Protein AF-A0A0J7K1S9-F1 (afdb_monomer_lite)

Radius of gyration: 33.01 Å; chains: 1; bounding box: 113×53×65 Å

pLDDT: mean 76.23, std 18.82, range [32.94, 91.88]

Secondary structure (DSSP, 8-state):
-HHHHHHHHHHHHHHHT--HHHHHHHHHHH--THHHHHHHH-GGGGTS-HHHHHHHHHHHH-----HHHHHHHHHH-PPPTTS-HHHHHHHHHHHHHHHT--HHHHHHHHHHT-S-HHHHHHHHHTT--SHHHHHHHHTT----------------------------------

Sequence (174 aa):
MFEAWEKRVKSLRDAYGLTDDLARIMIGSRLKGKAQEWFHSNPNYTEITTDELLVELKNMFFHKPSKVHSRRQFEQRTWRRDETFNKYLHQKVIMGNRIKIDEDEMTEYIIEGIPDPMLRDQARVERLRIRRALLKAFERVSLRGRSQQGPQRNARNNGCKEAARGKLEMRRKA

Foldseek 3Di:
DLVVVVVVLVVVCVVVVDDQLRSLVVVLVPDDDPLNVVCVVDPCSNVDGNVVVSVVSCVVPPDPPPLVVLVVVLLQQADDLPDALVVSLVVSVVSCVSNVDDLQVSLLSSLNSYPDPVSSVVSVVVPCSDPVSVCVVRRPPHDPPPDDPDPPDPPDDDDDDDDDDDDDDDDDDD

Structure (mmCIF, N/CA/C/O backbone):
data_AF-A0A0J7K1S9-F1
#
_entry.id   AF-A0A0J7K1S9-F1
#
loop_
_atom_site.group_PDB
_atom_site.id
_atom_site.type_symbol
_atom_site.label_atom_id
_atom_site.label_alt_id
_atom_site.label_comp_id
_atom_site.label_asym_id
_atom_site.label_entity_id
_atom_site.label_seq_id
_atom_site.pdbx_PDB_ins_code
_atom_site.Cartn_x
_atom_site.Cartn_y
_atom_site.Cartn_z
_atom_site.occupancy
_atom_site.B_iso_or_equiv
_atom_site.auth_seq_id
_atom_site.auth_comp_id
_atom_site.auth_asym_id
_atom_site.auth_atom_id
_atom_site.pdbx_PDB_model_num
ATOM 1 N N . MET A 1 1 ? 0.664 0.625 6.491 1.00 69.00 1 MET A N 1
ATOM 2 C CA . MET A 1 1 ? -0.302 -0.481 6.287 1.00 69.00 1 MET A CA 1
ATOM 3 C C . MET A 1 1 ? -1.451 -0.345 7.272 1.00 69.00 1 MET A C 1
ATOM 5 O O . MET A 1 1 ? -2.576 -0.256 6.807 1.00 69.00 1 MET A O 1
ATOM 9 N N . PHE A 1 2 ? -1.165 -0.194 8.573 1.00 82.50 2 PHE A N 1
ATOM 10 C CA . PHE A 1 2 ? -2.169 0.157 9.583 1.00 82.50 2 PHE A CA 1
ATOM 11 C C . PHE A 1 2 ? -2.917 1.458 9.259 1.00 82.50 2 PHE A C 1
ATOM 13 O O . PHE A 1 2 ? -4.127 1.429 9.150 1.00 82.50 2 PHE A O 1
ATOM 20 N N . GLU A 1 3 ? -2.214 2.556 8.960 1.00 84.12 3 GLU A N 1
ATOM 21 C CA . GLU A 1 3 ? -2.839 3.868 8.670 1.00 84.12 3 GLU A CA 1
ATOM 22 C C . GLU A 1 3 ? -3.881 3.826 7.530 1.00 84.12 3 GLU A C 1
ATOM 24 O O . GLU A 1 3 ? -4.927 4.463 7.600 1.00 84.12 3 GLU A O 1
ATOM 29 N N . ALA A 1 4 ? -3.623 3.052 6.469 1.00 85.06 4 ALA A N 1
ATOM 30 C CA . ALA A 1 4 ? -4.567 2.897 5.359 1.00 85.06 4 ALA A CA 1
ATOM 31 C C . ALA A 1 4 ? -5.787 2.049 5.755 1.00 85.06 4 ALA A C 1
ATOM 33 O O . ALA A 1 4 ? -6.900 2.312 5.301 1.00 85.06 4 ALA A O 1
ATOM 34 N N . TRP A 1 5 ? -5.574 1.036 6.598 1.00 88.62 5 TRP A N 1
ATOM 35 C CA . TRP A 1 5 ? -6.644 0.224 7.168 1.00 88.62 5 TRP A CA 1
ATOM 36 C C . TRP A 1 5 ? -7.489 1.037 8.157 1.00 88.62 5 TRP A C 1
ATOM 38 O O . TRP A 1 5 ? -8.704 1.065 8.013 1.00 88.62 5 TRP A O 1
ATOM 48 N N . GLU A 1 6 ? -6.859 1.783 9.064 1.00 90.25 6 GLU A N 1
ATOM 49 C CA . GLU A 1 6 ? -7.498 2.698 10.014 1.00 90.25 6 GLU A CA 1
ATOM 50 C C . GLU A 1 6 ? -8.368 3.726 9.281 1.00 90.25 6 GLU A C 1
ATOM 52 O O . GLU A 1 6 ? -9.548 3.878 9.590 1.00 90.25 6 GLU A O 1
ATOM 57 N N . LYS A 1 7 ? -7.828 4.366 8.234 1.00 90.38 7 LYS A N 1
ATOM 58 C CA . LYS A 1 7 ? -8.591 5.301 7.398 1.00 90.38 7 LYS A CA 1
ATOM 59 C C . LYS A 1 7 ? -9.807 4.632 6.758 1.00 90.38 7 LYS A C 1
ATOM 61 O O . LYS A 1 7 ? -10.869 5.245 6.685 1.00 90.38 7 LYS A O 1
ATOM 66 N N . ARG A 1 8 ? -9.673 3.382 6.302 1.00 88.44 8 ARG A N 1
ATOM 67 C CA . ARG A 1 8 ? -10.787 2.617 5.726 1.00 88.44 8 ARG A CA 1
ATOM 68 C C . ARG A 1 8 ? -11.850 2.283 6.773 1.00 88.44 8 ARG A C 1
ATOM 70 O O . ARG A 1 8 ? -13.029 2.391 6.461 1.00 88.44 8 ARG A O 1
ATOM 77 N N . VAL A 1 9 ? -11.449 1.904 7.986 1.00 90.00 9 VAL A N 1
ATOM 78 C CA . VAL A 1 9 ? -12.367 1.644 9.107 1.00 90.00 9 VAL A CA 1
ATOM 79 C C . VAL A 1 9 ? -13.129 2.914 9.479 1.00 90.00 9 VAL A C 1
ATOM 81 O O . VAL A 1 9 ? -14.354 2.873 9.537 1.00 90.00 9 VAL A O 1
ATOM 84 N N . LYS A 1 10 ? -12.432 4.048 9.628 1.00 90.88 10 LYS A N 1
ATOM 85 C CA . LYS A 1 10 ? -13.052 5.356 9.896 1.00 90.88 10 LYS A CA 1
ATOM 86 C C . LYS A 1 10 ? -14.032 5.753 8.793 1.00 90.88 10 LYS A C 1
ATOM 88 O O . LYS A 1 10 ? -15.190 6.010 9.076 1.00 90.88 10 LYS A O 1
ATOM 93 N N . SER A 1 11 ? -13.625 5.625 7.529 1.00 91.12 11 SER A N 1
ATOM 94 C CA . SER A 1 11 ? -14.513 5.910 6.390 1.00 91.12 11 SER A CA 1
ATOM 95 C C . SER A 1 11 ? -15.773 5.033 6.384 1.00 91.12 11 SER A C 1
ATOM 97 O O . SER A 1 11 ? -16.830 5.491 5.970 1.00 91.12 11 SER A O 1
ATOM 99 N N . LEU A 1 12 ? -15.679 3.769 6.816 1.00 89.56 12 LEU A N 1
ATOM 100 C CA . LEU A 1 12 ? -16.839 2.878 6.931 1.00 89.56 12 LEU A CA 1
ATOM 101 C C . LEU A 1 12 ? -17.737 3.256 8.112 1.00 89.56 12 LEU A C 1
ATOM 103 O O . LEU A 1 12 ? -18.952 3.254 7.957 1.00 89.56 12 LEU A O 1
ATOM 107 N N . ARG A 1 13 ? -17.160 3.595 9.270 1.00 91.12 13 ARG A N 1
ATOM 108 C CA . ARG A 1 13 ? -17.918 4.119 10.415 1.00 91.12 13 ARG A CA 1
ATOM 109 C C . ARG A 1 13 ? -18.721 5.350 10.001 1.00 91.12 13 ARG A C 1
ATOM 111 O O . ARG A 1 13 ? -19.926 5.372 10.226 1.00 91.12 13 ARG A O 1
ATOM 118 N N . ASP A 1 14 ? -18.070 6.296 9.327 1.00 91.12 14 ASP A N 1
ATOM 119 C CA . ASP A 1 14 ? -18.681 7.551 8.890 1.00 91.12 14 ASP A CA 1
ATOM 120 C C . ASP A 1 14 ? -19.761 7.313 7.823 1.00 91.12 14 ASP A C 1
ATOM 122 O O . ASP A 1 14 ? -20.860 7.849 7.922 1.00 91.12 14 ASP A O 1
ATOM 126 N N . ALA A 1 15 ? -19.486 6.461 6.827 1.00 91.19 15 ALA A N 1
ATOM 127 C CA . ALA A 1 15 ? -20.420 6.185 5.733 1.00 91.19 15 ALA A CA 1
ATOM 128 C C . ALA A 1 15 ? -21.721 5.508 6.191 1.00 91.19 15 ALA A C 1
ATOM 130 O O . ALA A 1 15 ? -22.768 5.733 5.590 1.00 91.19 15 ALA A O 1
ATOM 131 N N . TYR A 1 16 ? -21.653 4.668 7.226 1.00 89.00 16 TYR A N 1
ATOM 132 C CA . TYR A 1 16 ? -22.811 3.953 7.766 1.00 89.00 16 TYR A CA 1
ATOM 133 C C . TYR A 1 16 ? -23.365 4.584 9.053 1.00 89.00 16 TYR A C 1
ATOM 135 O O . TYR A 1 16 ? -24.308 4.038 9.621 1.00 89.00 16 TYR A O 1
ATOM 143 N N . GLY A 1 17 ? -22.794 5.700 9.527 1.00 89.06 17 GLY A N 1
ATOM 144 C CA . GLY A 1 17 ? -23.201 6.348 10.777 1.00 89.06 17 GLY A CA 1
ATOM 145 C C . GLY A 1 17 ? -23.139 5.410 11.986 1.00 89.06 17 GLY A C 1
ATOM 146 O O . GLY A 1 17 ? -24.036 5.425 12.826 1.00 89.06 17 GLY A O 1
ATOM 147 N N . LEU A 1 18 ? -22.130 4.533 12.039 1.00 90.56 18 LEU A N 1
ATOM 148 C CA . LEU A 1 18 ? -22.060 3.494 13.066 1.00 90.56 18 LEU A CA 1
ATOM 149 C C . LEU A 1 18 ? -21.812 4.111 14.444 1.00 90.56 18 LEU A C 1
ATOM 151 O O . LEU A 1 18 ? -20.885 4.905 14.618 1.00 90.56 18 LEU A O 1
ATOM 155 N N . THR A 1 19 ? -22.596 3.670 15.429 1.00 89.81 19 THR A N 1
ATOM 156 C CA . THR A 1 19 ? -22.299 3.918 16.842 1.00 89.81 19 THR A CA 1
ATOM 157 C C . THR A 1 19 ? -20.995 3.232 17.231 1.00 89.81 19 THR A C 1
ATOM 159 O O . THR A 1 19 ? -20.559 2.277 16.579 1.00 89.81 19 THR A O 1
ATOM 162 N N . ASP A 1 20 ? -20.379 3.694 18.315 1.00 87.50 20 ASP A N 1
ATOM 163 C CA . ASP A 1 20 ? -19.121 3.129 18.795 1.00 87.50 20 ASP A CA 1
ATOM 164 C C . ASP A 1 20 ? -19.226 1.625 19.069 1.00 87.50 20 ASP A C 1
ATOM 166 O O . ASP A 1 20 ? -18.364 0.863 18.640 1.00 87.50 20 ASP A O 1
ATOM 170 N N . ASP A 1 21 ? -20.328 1.168 19.662 1.00 87.69 21 ASP A N 1
ATOM 171 C CA . ASP A 1 21 ? -20.555 -0.253 19.941 1.00 87.69 21 ASP A CA 1
ATOM 172 C C . ASP A 1 21 ? -20.586 -1.093 18.651 1.00 87.69 21 ASP A C 1
ATOM 174 O O . ASP A 1 21 ? -19.909 -2.120 18.536 1.00 87.69 21 ASP A O 1
ATOM 178 N N . LEU A 1 22 ? -21.323 -0.627 17.635 1.00 88.50 22 LEU A N 1
ATOM 179 C CA . LEU A 1 22 ? -21.422 -1.304 16.340 1.00 88.50 22 LEU A CA 1
ATOM 180 C C . LEU A 1 22 ? -20.094 -1.266 15.577 1.00 88.50 22 LEU A C 1
ATOM 182 O O . LEU A 1 22 ? -19.717 -2.248 14.931 1.00 88.50 22 LEU A O 1
ATOM 186 N N . ALA A 1 23 ? -19.361 -0.156 15.665 1.00 90.06 23 ALA A N 1
ATOM 187 C CA . ALA A 1 23 ? -18.049 -0.017 15.053 1.00 90.06 23 ALA A CA 1
ATOM 188 C C . ALA A 1 23 ? -17.019 -0.956 15.705 1.00 90.06 23 ALA A C 1
ATOM 190 O O . ALA A 1 23 ? -16.258 -1.603 14.980 1.00 90.06 23 ALA A O 1
ATOM 191 N N . ARG A 1 24 ? -17.037 -1.125 17.035 1.00 89.25 24 ARG A N 1
ATOM 192 C CA . ARG A 1 24 ? -16.184 -2.096 17.745 1.00 89.25 24 ARG A CA 1
ATOM 193 C C . ARG A 1 24 ? -16.487 -3.535 17.344 1.00 89.25 24 ARG A C 1
ATOM 195 O O . ARG A 1 24 ? -15.558 -4.279 17.024 1.00 89.25 24 ARG A O 1
ATOM 202 N N . ILE A 1 25 ? -17.764 -3.918 17.277 1.00 89.06 25 ILE A N 1
ATOM 203 C CA . ILE A 1 25 ? -18.177 -5.254 16.807 1.00 89.06 25 ILE A CA 1
ATOM 204 C C . ILE A 1 25 ? -17.699 -5.483 15.366 1.00 89.06 25 ILE A C 1
ATOM 206 O O . ILE A 1 25 ? -17.126 -6.529 15.044 1.00 89.06 25 ILE A O 1
ATOM 210 N N . MET A 1 26 ? -17.876 -4.485 14.498 1.00 90.19 26 MET A N 1
ATOM 211 C CA . MET A 1 26 ? -17.419 -4.542 13.112 1.00 90.19 26 MET A CA 1
ATOM 212 C C . MET A 1 26 ? -15.897 -4.711 13.024 1.00 90.19 26 MET A C 1
ATOM 214 O O . MET A 1 26 ? -15.439 -5.578 12.277 1.00 90.19 26 MET A O 1
ATOM 218 N N . ILE A 1 27 ? -15.116 -3.969 13.815 1.00 90.25 27 ILE A N 1
ATOM 219 C CA . ILE A 1 27 ? -13.658 -4.133 13.894 1.00 90.25 27 ILE A CA 1
ATOM 220 C C . ILE A 1 27 ? -13.310 -5.552 14.350 1.00 90.25 27 ILE A C 1
ATOM 222 O O . ILE A 1 27 ? -12.578 -6.238 13.635 1.00 90.25 27 ILE A O 1
ATOM 226 N N . GLY A 1 28 ? -13.886 -6.027 15.459 1.00 87.69 28 GLY A N 1
ATOM 227 C CA . GLY A 1 28 ? -13.646 -7.369 15.999 1.00 87.69 28 GLY A CA 1
ATOM 228 C C . GLY A 1 28 ? -13.906 -8.480 14.977 1.00 87.69 28 GLY A C 1
ATOM 229 O O . GLY A 1 28 ? -13.079 -9.373 14.811 1.00 87.69 28 GLY A O 1
ATOM 230 N N . SER A 1 29 ? -14.987 -8.370 14.194 1.00 89.19 29 SER A N 1
ATOM 231 C CA . SER A 1 29 ? -15.324 -9.332 13.129 1.00 89.19 29 SER A CA 1
ATOM 232 C C . SER A 1 29 ? -14.346 -9.340 11.941 1.00 89.19 29 SER A C 1
ATOM 234 O O . SER A 1 29 ? -14.292 -10.300 11.168 1.00 89.19 29 SER A O 1
ATOM 236 N N . ARG A 1 30 ? -13.587 -8.254 11.749 1.00 89.19 30 ARG A N 1
ATOM 237 C CA . ARG A 1 30 ? -12.639 -8.082 10.637 1.00 89.19 30 ARG A CA 1
ATOM 238 C C . ARG A 1 30 ? -11.212 -8.471 11.011 1.00 89.19 30 ARG A C 1
ATOM 240 O O . ARG A 1 30 ? -10.413 -8.718 10.101 1.00 89.19 30 ARG A O 1
ATOM 247 N N . LEU A 1 31 ? -10.884 -8.504 12.303 1.00 90.88 31 LEU A N 1
ATOM 248 C CA . LEU A 1 31 ? -9.591 -8.973 12.792 1.00 90.88 31 LEU A CA 1
ATOM 249 C C . LEU A 1 31 ? -9.437 -10.476 12.530 1.00 90.88 31 LEU A C 1
ATOM 251 O O . LEU A 1 31 ? -10.409 -11.224 12.476 1.00 90.88 31 LEU A O 1
ATOM 255 N N . LYS A 1 32 ? -8.195 -10.920 12.322 1.00 90.50 32 LYS A N 1
ATOM 256 C CA . LYS A 1 32 ? -7.867 -12.327 12.058 1.00 90.50 32 LYS A CA 1
ATOM 257 C C . LYS A 1 32 ? -6.606 -12.739 12.807 1.00 90.50 32 LYS A C 1
ATOM 259 O O . LYS A 1 32 ? -5.706 -11.920 13.010 1.00 90.50 32 LYS A O 1
ATOM 264 N N . GLY A 1 33 ? -6.519 -14.022 13.157 1.00 91.88 33 GLY A N 1
ATOM 265 C CA . GLY A 1 33 ? -5.344 -14.610 13.805 1.00 91.88 33 GLY A CA 1
ATOM 266 C C . GLY A 1 33 ? -5.020 -13.928 15.135 1.00 91.88 33 GLY A C 1
ATOM 267 O O . GLY A 1 33 ? -5.912 -13.677 15.940 1.00 91.88 33 GLY A O 1
ATOM 268 N N . LYS A 1 34 ? -3.749 -13.559 15.342 1.00 89.62 34 LYS A N 1
ATOM 269 C CA . LYS A 1 34 ? -3.263 -12.970 16.604 1.00 89.62 34 LYS A CA 1
ATOM 270 C C . LYS A 1 34 ? -3.943 -11.663 17.008 1.00 89.62 34 LYS A C 1
ATOM 272 O O . LYS A 1 34 ? -4.086 -11.411 18.197 1.00 89.62 34 LYS A O 1
ATOM 277 N N . ALA A 1 35 ? -4.402 -10.862 16.047 1.00 89.50 35 ALA A N 1
ATOM 278 C CA . ALA A 1 35 ? -5.148 -9.644 16.359 1.00 89.50 35 ALA A CA 1
ATOM 279 C C . ALA A 1 35 ? -6.541 -9.942 16.929 1.00 89.50 35 ALA A C 1
ATOM 281 O O . ALA A 1 35 ? -7.020 -9.214 17.791 1.00 89.50 35 ALA A O 1
ATOM 282 N N . GLN A 1 36 ? -7.172 -11.028 16.478 1.00 91.44 36 GLN A N 1
ATOM 283 C CA . GLN A 1 36 ? -8.467 -11.464 16.989 1.00 91.44 36 GLN A CA 1
ATOM 284 C C . GLN A 1 36 ? -8.329 -12.093 18.383 1.00 91.44 36 GLN A C 1
ATOM 286 O O . GLN A 1 36 ? -9.096 -11.756 19.278 1.00 91.44 36 GLN A O 1
ATOM 291 N N . GLU A 1 37 ? -7.322 -12.950 18.587 1.00 90.94 37 GLU A N 1
ATOM 292 C CA . GLU A 1 37 ? -7.001 -13.513 19.911 1.00 90.94 37 GLU A CA 1
ATOM 293 C C . GLU A 1 37 ? -6.750 -12.404 20.947 1.00 90.94 37 GLU A C 1
ATOM 295 O O . GLU A 1 37 ? -7.306 -12.451 22.040 1.00 90.94 37 GLU A O 1
ATOM 300 N N . TRP A 1 38 ? -5.975 -11.375 20.583 1.00 91.50 38 TRP A N 1
ATOM 301 C CA . TRP A 1 38 ? -5.710 -10.213 21.439 1.00 91.50 38 TRP A CA 1
ATOM 302 C C . TRP A 1 38 ? -6.970 -9.389 21.741 1.00 91.50 38 TRP A C 1
ATOM 304 O O . TRP A 1 38 ? -7.174 -8.959 22.873 1.00 91.50 38 TRP A O 1
ATOM 314 N N . PHE A 1 39 ? -7.854 -9.198 20.758 1.00 88.75 39 PHE A N 1
ATOM 315 C CA . PHE A 1 39 ? -9.108 -8.475 20.981 1.00 88.75 39 PHE A CA 1
ATOM 316 C C . PHE A 1 39 ? -10.020 -9.207 21.977 1.00 88.75 39 PHE A C 1
ATOM 318 O O . PHE A 1 39 ? -10.660 -8.574 22.809 1.00 88.75 39 PHE A O 1
ATOM 325 N N . HIS A 1 40 ? -10.046 -10.542 21.936 1.00 89.06 40 HIS A N 1
ATOM 326 C CA . HIS A 1 40 ? -10.841 -11.351 22.862 1.00 89.06 40 HIS A CA 1
ATOM 327 C C . HIS A 1 40 ? -10.162 -11.614 24.213 1.00 89.06 40 HIS A C 1
ATOM 329 O O . HIS A 1 40 ? -10.831 -12.080 25.132 1.00 89.06 40 HIS A O 1
ATOM 335 N N . SER A 1 41 ? -8.864 -11.329 24.368 1.00 89.25 41 SER A N 1
ATOM 336 C CA . SER A 1 41 ? -8.154 -11.600 25.623 1.00 89.25 41 SER A CA 1
ATOM 337 C C . SER A 1 41 ? -8.486 -10.618 26.746 1.00 89.25 41 SER A C 1
ATOM 339 O O . SER A 1 41 ? -8.218 -10.922 27.904 1.00 89.25 41 SER A O 1
ATOM 341 N N . ASN A 1 42 ? -9.033 -9.443 26.422 1.00 84.94 42 ASN A N 1
ATOM 342 C CA . ASN A 1 42 ? -9.396 -8.434 27.411 1.00 84.94 42 ASN A CA 1
ATOM 343 C C . ASN A 1 42 ? -10.821 -7.912 27.148 1.00 84.94 42 ASN A C 1
ATOM 345 O O . ASN A 1 42 ? -11.041 -7.247 26.133 1.00 84.94 42 ASN A O 1
ATOM 349 N N . PRO A 1 43 ? -11.784 -8.170 28.053 1.00 81.00 43 PRO A N 1
ATOM 350 C CA . PRO A 1 43 ? -13.163 -7.716 27.886 1.00 81.00 43 PRO A CA 1
ATOM 351 C C . PRO A 1 43 ? -13.284 -6.187 27.880 1.00 81.00 43 PRO A C 1
ATOM 353 O O . PRO A 1 43 ? -14.19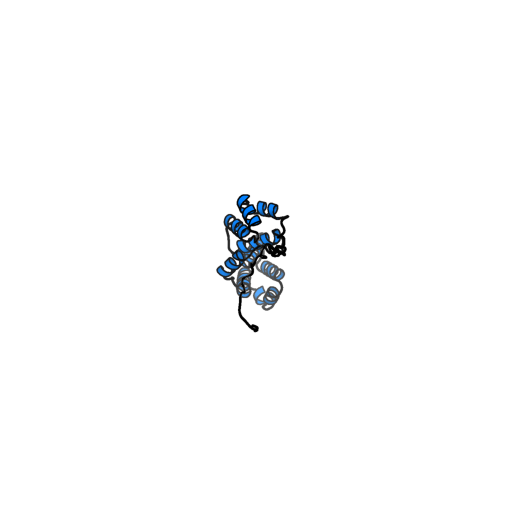4 -5.662 27.244 1.00 81.00 43 PRO A O 1
ATOM 356 N N . ASN A 1 44 ? -12.329 -5.458 28.467 1.00 84.38 44 ASN A N 1
ATOM 357 C CA . ASN A 1 44 ? -12.353 -3.993 28.524 1.00 84.38 44 ASN A CA 1
ATOM 358 C C . ASN A 1 44 ? -12.302 -3.354 27.123 1.00 84.38 44 ASN A C 1
ATOM 360 O O . ASN A 1 44 ? -12.778 -2.238 26.930 1.00 84.38 44 ASN A O 1
ATOM 364 N N . TYR A 1 45 ? -11.795 -4.066 26.105 1.00 80.38 45 TYR A N 1
ATOM 365 C CA . TYR A 1 45 ? -11.823 -3.590 24.717 1.00 80.38 45 TYR A CA 1
ATOM 366 C C . TYR A 1 45 ? -13.239 -3.476 24.136 1.00 80.38 45 TYR A C 1
ATOM 368 O O . TYR A 1 45 ? -13.424 -2.841 23.097 1.00 80.38 45 TYR A O 1
ATOM 376 N N . THR A 1 46 ? -14.241 -4.064 24.795 1.00 75.88 46 THR A N 1
ATOM 377 C CA . THR A 1 46 ? -15.653 -3.906 24.427 1.00 75.88 46 THR A CA 1
ATOM 378 C C . THR A 1 46 ? -16.304 -2.661 25.025 1.00 75.88 46 THR A C 1
ATOM 380 O O . THR A 1 46 ? -17.374 -2.286 24.550 1.00 75.88 46 THR A O 1
ATOM 383 N N . GLU A 1 47 ? -15.650 -1.991 25.978 1.00 83.19 47 GLU A N 1
ATOM 384 C CA . GLU A 1 47 ? -16.189 -0.845 26.729 1.00 83.19 47 GLU A CA 1
ATOM 385 C C . GLU A 1 47 ? -15.554 0.498 26.329 1.00 83.19 47 GLU A C 1
ATOM 387 O O . GLU A 1 47 ? -16.193 1.540 26.447 1.00 83.19 47 GLU A O 1
ATOM 392 N N . ILE A 1 48 ? -14.320 0.486 25.817 1.00 88.44 48 ILE A N 1
ATOM 393 C CA . ILE A 1 48 ? -13.612 1.694 25.350 1.00 88.44 48 ILE A CA 1
ATOM 394 C C . ILE A 1 48 ? -14.221 2.271 24.069 1.00 88.44 48 ILE A C 1
ATOM 396 O O . ILE A 1 48 ? -14.951 1.591 23.358 1.00 88.44 48 ILE A O 1
ATOM 400 N N . THR A 1 49 ? -13.894 3.505 23.702 1.00 90.81 49 THR A N 1
ATOM 401 C CA . THR A 1 49 ? -14.347 4.095 22.428 1.00 90.81 49 THR A CA 1
ATOM 402 C C . THR A 1 49 ? -13.704 3.423 21.209 1.00 90.81 49 THR A C 1
ATOM 404 O O . THR A 1 49 ? -12.666 2.758 21.292 1.00 90.81 49 THR A O 1
ATOM 407 N N . THR A 1 50 ? -14.303 3.610 20.029 1.00 88.06 50 THR A N 1
ATOM 408 C CA . THR A 1 50 ? -13.727 3.080 18.777 1.00 88.06 50 THR A CA 1
ATOM 409 C C . THR A 1 50 ? -12.347 3.673 18.496 1.00 88.06 50 THR A C 1
ATOM 411 O O . THR A 1 50 ? -11.453 2.975 18.016 1.00 88.06 50 THR A O 1
ATOM 414 N N . ASP A 1 51 ? -12.159 4.957 18.797 1.00 89.38 51 ASP A N 1
ATOM 415 C CA . ASP A 1 51 ? -10.892 5.645 18.565 1.00 89.38 51 ASP A CA 1
ATOM 416 C C . ASP A 1 51 ? -9.795 5.167 19.529 1.00 89.38 51 ASP A C 1
ATOM 418 O O . ASP A 1 51 ? -8.668 4.930 19.088 1.00 89.38 51 ASP A O 1
ATOM 422 N N . GLU A 1 52 ? -10.123 4.912 20.799 1.00 91.31 52 GLU A N 1
ATOM 423 C CA . GLU A 1 52 ? -9.201 4.283 21.758 1.00 91.31 52 GLU A CA 1
ATOM 424 C C . GLU A 1 52 ? -8.816 2.863 21.329 1.00 91.31 52 GLU A C 1
ATOM 426 O O . GLU A 1 52 ? -7.635 2.512 21.342 1.00 91.31 52 GLU A O 1
ATOM 431 N N . LEU A 1 53 ? -9.777 2.065 20.850 1.00 90.50 53 LEU A N 1
ATOM 432 C CA . LEU A 1 53 ? -9.497 0.721 20.338 1.00 90.50 53 LEU A CA 1
ATOM 433 C C . LEU A 1 53 ? -8.517 0.751 19.154 1.00 90.50 53 LEU A C 1
ATOM 435 O O . LEU A 1 53 ? -7.629 -0.099 19.049 1.00 90.50 53 LEU A O 1
ATOM 439 N N . LEU A 1 54 ? -8.650 1.735 18.258 1.00 91.00 54 LEU A N 1
ATOM 440 C CA . LEU A 1 54 ? -7.720 1.921 17.143 1.00 91.00 54 LEU A CA 1
ATOM 441 C C . LEU A 1 54 ? -6.318 2.323 17.622 1.00 91.00 54 LEU A C 1
ATOM 443 O O . LEU A 1 54 ? -5.332 1.877 17.028 1.00 91.00 54 LEU A O 1
ATOM 447 N N . VAL A 1 55 ? -6.207 3.122 18.686 1.00 91.44 55 VAL A N 1
ATOM 448 C CA . VAL A 1 55 ? -4.915 3.465 19.302 1.00 91.44 55 VAL A CA 1
ATOM 449 C C . VAL A 1 55 ? -4.253 2.223 19.900 1.00 91.44 55 VAL A C 1
ATOM 451 O O . VAL A 1 55 ? -3.087 1.960 19.602 1.00 91.44 55 VAL A O 1
ATOM 454 N N . GLU A 1 56 ? -4.991 1.406 20.648 1.00 90.62 56 GLU A N 1
ATOM 455 C CA . GLU A 1 56 ? -4.455 0.182 21.253 1.00 90.62 56 GLU A CA 1
ATOM 456 C C . GLU A 1 56 ? -4.015 -0.844 20.199 1.00 90.62 56 GLU A C 1
ATOM 458 O O . GLU A 1 56 ? -2.904 -1.380 20.261 1.00 90.62 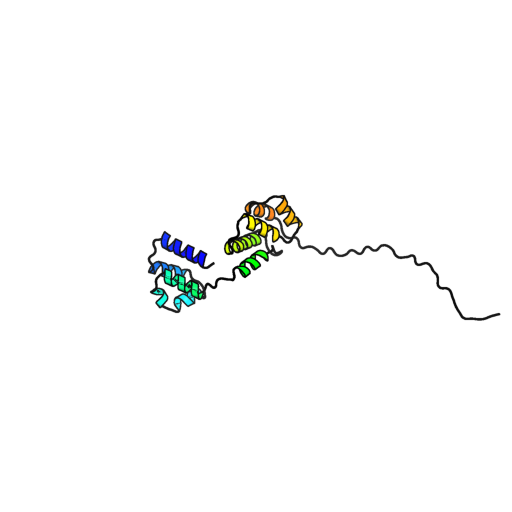56 GLU A O 1
ATOM 463 N N . LEU A 1 57 ? -4.817 -1.040 19.146 1.00 89.81 57 LEU A N 1
ATOM 464 C CA . LEU A 1 57 ? -4.440 -1.882 18.005 1.00 89.81 57 LEU A CA 1
ATOM 465 C C . LEU A 1 57 ? -3.163 -1.389 17.317 1.00 89.81 57 LEU A C 1
ATOM 467 O O . LEU A 1 57 ? -2.329 -2.195 16.889 1.00 89.81 57 LEU A O 1
ATOM 471 N N . LYS A 1 58 ? -2.996 -0.068 17.201 1.00 89.56 58 LYS A N 1
ATOM 472 C CA . LYS A 1 58 ? -1.786 0.535 16.641 1.00 89.56 58 LYS A CA 1
ATOM 473 C C . LYS A 1 58 ? -0.581 0.260 17.533 1.00 89.56 58 LYS A C 1
ATOM 475 O O . LYS A 1 58 ? 0.460 -0.141 17.021 1.00 89.56 58 LYS A O 1
ATOM 480 N N . ASN A 1 59 ? -0.719 0.440 18.841 1.00 88.38 59 ASN A N 1
ATOM 481 C CA . ASN A 1 59 ? 0.367 0.232 19.794 1.00 88.38 59 ASN A CA 1
ATOM 482 C C . ASN A 1 59 ? 0.830 -1.231 19.815 1.00 88.38 59 ASN A C 1
ATOM 484 O O . ASN A 1 59 ? 2.033 -1.491 19.803 1.00 88.38 59 ASN A O 1
ATOM 488 N N . MET A 1 60 ? -0.113 -2.175 19.768 1.00 88.12 60 MET A N 1
ATOM 489 C CA . MET A 1 60 ? 0.184 -3.606 19.831 1.00 88.12 60 MET A CA 1
ATOM 490 C C . MET A 1 60 ? 0.738 -4.174 18.514 1.00 88.12 60 MET A C 1
ATOM 492 O O . MET A 1 60 ? 1.661 -4.984 18.530 1.00 88.12 60 MET A O 1
ATOM 496 N N . PHE A 1 61 ? 0.179 -3.781 17.360 1.00 86.12 61 PHE A N 1
ATOM 497 C CA . PHE A 1 61 ? 0.474 -4.442 16.077 1.00 86.12 61 PHE A CA 1
ATOM 498 C C . PHE A 1 61 ? 1.213 -3.573 15.061 1.00 86.12 61 PHE A C 1
ATOM 500 O O . PHE A 1 61 ? 1.700 -4.090 14.049 1.00 86.12 61 PHE A O 1
ATOM 507 N N . PHE A 1 62 ? 1.295 -2.259 15.269 1.00 83.00 62 PHE A N 1
ATOM 508 C CA . PHE A 1 62 ? 1.934 -1.361 14.319 1.00 83.00 62 PHE A CA 1
ATOM 509 C C . PHE A 1 62 ? 3.262 -0.822 14.841 1.00 83.00 62 PHE A C 1
ATOM 511 O O . PHE A 1 62 ? 3.355 0.239 15.452 1.00 83.00 62 PHE A O 1
ATOM 518 N N . HIS A 1 63 ? 4.335 -1.494 14.440 1.00 78.56 63 HIS A N 1
ATOM 519 C CA . HIS A 1 63 ? 5.676 -0.930 14.500 1.00 78.56 63 HIS A CA 1
ATOM 520 C C . HIS A 1 63 ? 6.005 -0.294 13.155 1.00 78.56 63 HIS A C 1
ATOM 522 O O . HIS A 1 63 ? 6.019 -0.964 12.119 1.00 78.56 63 HIS A O 1
ATOM 528 N N . LYS A 1 64 ? 6.247 1.019 13.147 1.00 69.25 64 LYS A N 1
ATOM 529 C CA . LYS A 1 64 ? 6.598 1.743 11.924 1.00 69.25 64 LYS A CA 1
ATOM 530 C C . LYS A 1 64 ? 7.960 1.237 11.428 1.00 69.25 64 LYS A C 1
ATOM 532 O O . LYS A 1 64 ? 8.962 1.495 12.095 1.00 69.25 64 LYS A O 1
ATOM 537 N N . PRO A 1 65 ? 8.042 0.547 10.275 1.00 68.00 65 PRO A N 1
ATOM 538 C CA . PRO A 1 65 ? 9.335 0.152 9.741 1.00 68.00 65 PRO A CA 1
ATOM 539 C C . PRO A 1 65 ? 10.147 1.409 9.422 1.00 68.00 65 PRO A C 1
ATOM 541 O O . PRO A 1 65 ? 9.591 2.431 9.002 1.00 68.00 65 PRO A O 1
ATOM 544 N N . SER A 1 66 ? 11.467 1.337 9.605 1.00 79.88 66 SER A N 1
ATOM 545 C CA . SER A 1 66 ? 12.362 2.441 9.254 1.00 79.88 66 SER A CA 1
ATOM 546 C C . SER A 1 66 ? 12.100 2.885 7.810 1.00 79.88 66 SER A C 1
ATOM 548 O O . SER A 1 66 ? 12.088 2.066 6.881 1.00 79.88 66 SER A O 1
ATOM 550 N N . LYS A 1 67 ? 11.882 4.193 7.614 1.00 78.94 67 LYS A N 1
ATOM 551 C CA . LYS A 1 67 ? 11.675 4.779 6.278 1.00 78.94 67 LYS A CA 1
ATOM 552 C C . LYS A 1 67 ? 12.845 4.445 5.354 1.00 78.94 67 LYS A C 1
ATOM 554 O O . LYS A 1 67 ? 12.628 4.104 4.196 1.00 78.94 67 LYS A O 1
ATOM 559 N N . VAL A 1 68 ? 14.064 4.479 5.895 1.00 84.12 68 VAL A N 1
ATOM 560 C CA . VAL A 1 68 ? 15.298 4.139 5.177 1.00 84.12 68 VAL A CA 1
ATOM 561 C C . VAL A 1 68 ? 15.273 2.682 4.735 1.00 84.12 68 VAL A C 1
ATOM 563 O O . VAL A 1 68 ? 15.541 2.388 3.577 1.00 84.12 68 VAL A O 1
ATOM 566 N N . HIS A 1 69 ? 14.877 1.766 5.620 1.00 84.88 69 HIS A N 1
ATOM 567 C CA . HIS A 1 69 ? 14.776 0.350 5.275 1.00 84.88 69 HIS A CA 1
ATOM 568 C C . HIS A 1 69 ? 13.731 0.100 4.178 1.00 84.88 69 HIS A C 1
ATOM 570 O O . HIS A 1 69 ? 13.997 -0.623 3.222 1.00 84.88 69 HIS A O 1
ATOM 576 N N . SER A 1 70 ? 12.570 0.754 4.274 1.00 85.06 70 SER A N 1
ATOM 577 C CA . SER A 1 70 ? 11.499 0.642 3.272 1.00 85.06 70 SER A CA 1
ATOM 578 C C . SER A 1 70 ? 11.932 1.177 1.903 1.00 85.06 70 SER A C 1
ATOM 580 O O . SER A 1 70 ? 11.640 0.553 0.884 1.00 85.06 70 SER A O 1
ATOM 582 N N . ARG A 1 71 ? 12.666 2.298 1.879 1.00 87.12 71 ARG A N 1
ATOM 583 C CA . ARG A 1 71 ? 13.246 2.869 0.657 1.00 87.12 71 ARG A CA 1
ATOM 584 C C . ARG A 1 71 ? 14.294 1.937 0.050 1.00 87.12 71 ARG A C 1
ATOM 586 O O . ARG A 1 71 ? 14.207 1.616 -1.128 1.00 87.12 71 ARG A O 1
ATOM 593 N N . ARG A 1 72 ? 15.197 1.402 0.873 1.00 88.31 72 ARG A N 1
ATOM 594 C CA . ARG A 1 72 ? 16.243 0.477 0.421 1.00 88.31 72 ARG A CA 1
ATOM 595 C C . ARG A 1 72 ? 15.659 -0.805 -0.178 1.00 88.31 72 ARG A C 1
ATOM 597 O O . ARG A 1 72 ? 16.108 -1.248 -1.228 1.00 88.31 72 ARG A O 1
ATOM 604 N N . GLN A 1 73 ? 14.623 -1.376 0.445 1.00 88.31 73 GLN A N 1
ATOM 605 C CA . GLN A 1 73 ? 13.909 -2.528 -0.117 1.00 88.31 73 GLN A CA 1
ATOM 606 C C . GLN A 1 73 ? 13.235 -2.192 -1.450 1.00 88.31 73 GLN A C 1
ATOM 608 O O . GLN A 1 73 ? 13.241 -3.011 -2.367 1.00 88.31 73 GLN A O 1
ATOM 613 N N . PHE A 1 74 ? 12.630 -1.005 -1.553 1.00 90.81 74 PHE A N 1
ATOM 614 C CA . PHE A 1 74 ? 12.019 -0.547 -2.793 1.00 90.81 74 PHE A CA 1
ATOM 615 C C . PHE A 1 74 ? 13.059 -0.425 -3.908 1.00 90.81 74 PHE A C 1
ATOM 617 O O . PHE A 1 74 ? 12.841 -0.992 -4.974 1.00 90.81 74 PHE A O 1
ATOM 624 N N . GLU A 1 75 ? 14.196 0.223 -3.664 1.00 89.50 75 GLU A N 1
ATOM 625 C CA . GLU A 1 75 ? 15.284 0.383 -4.640 1.00 89.50 75 GLU A CA 1
ATOM 626 C C . GLU A 1 75 ? 15.853 -0.974 -5.079 1.00 89.50 75 GLU A C 1
ATOM 628 O O . GLU A 1 75 ? 15.950 -1.253 -6.271 1.00 89.50 75 GLU A O 1
ATOM 633 N N . GLN A 1 76 ? 16.107 -1.880 -4.131 1.00 90.81 76 GLN A N 1
ATOM 634 C CA . GLN A 1 76 ? 16.651 -3.219 -4.400 1.00 90.81 76 GLN A CA 1
ATOM 635 C C . GLN A 1 76 ? 15.690 -4.151 -5.151 1.00 90.81 76 GLN A C 1
ATOM 637 O O . GLN A 1 76 ? 16.102 -5.205 -5.643 1.00 90.81 76 GLN A O 1
ATOM 642 N N . ARG A 1 77 ? 14.398 -3.815 -5.231 1.00 91.81 77 ARG A N 1
ATOM 643 C CA . ARG A 1 77 ? 13.410 -4.655 -5.905 1.00 91.81 77 ARG A CA 1
ATOM 644 C C . ARG A 1 77 ? 13.598 -4.598 -7.424 1.00 91.81 77 ARG A C 1
ATOM 646 O O . ARG A 1 77 ? 13.102 -3.686 -8.088 1.00 91.81 77 ARG 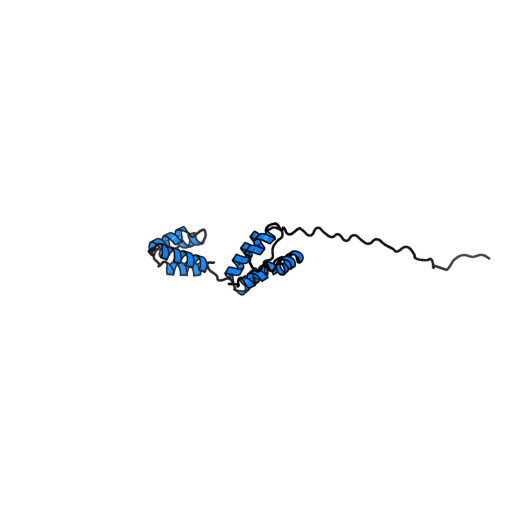A O 1
ATOM 653 N N . THR A 1 78 ? 14.241 -5.620 -7.974 1.00 91.19 78 THR A N 1
ATOM 654 C CA . THR A 1 78 ? 14.428 -5.844 -9.417 1.00 91.19 78 THR A CA 1
ATOM 655 C C . THR A 1 78 ? 13.496 -6.932 -9.935 1.00 91.19 78 THR A C 1
ATOM 657 O O . THR A 1 78 ? 13.101 -7.801 -9.160 1.00 91.19 78 THR A O 1
ATOM 660 N N . TRP A 1 79 ? 13.121 -6.894 -11.215 1.00 90.56 79 TRP A N 1
ATOM 661 C CA . TRP A 1 79 ? 12.281 -7.921 -11.835 1.00 90.56 79 TRP A CA 1
ATOM 662 C C . TRP A 1 79 ? 13.017 -9.265 -11.857 1.00 90.56 79 TRP A C 1
ATOM 664 O O . TRP A 1 79 ? 14.131 -9.368 -12.377 1.00 90.56 79 TRP A O 1
ATOM 674 N N . ARG A 1 80 ? 12.410 -10.295 -11.256 1.00 87.81 80 ARG A N 1
ATOM 675 C CA . ARG A 1 80 ? 12.984 -11.641 -11.193 1.00 87.81 80 ARG A CA 1
ATOM 676 C C . ARG A 1 80 ? 12.573 -12.486 -12.397 1.00 87.81 80 ARG A C 1
ATOM 678 O O . ARG A 1 80 ? 11.558 -12.243 -13.038 1.00 87.81 80 ARG A O 1
ATOM 685 N N . ARG A 1 81 ? 13.371 -13.512 -12.699 1.00 82.38 81 ARG A N 1
ATOM 686 C CA . ARG A 1 81 ? 13.146 -14.401 -13.856 1.00 82.38 81 ARG A CA 1
ATOM 687 C C . ARG A 1 81 ? 11.965 -15.354 -13.671 1.00 82.38 81 ARG A C 1
ATOM 689 O O . ARG A 1 81 ? 11.394 -15.805 -14.652 1.00 82.38 81 ARG A O 1
ATOM 696 N N . ASP A 1 82 ? 11.627 -15.661 -12.426 1.00 85.06 82 ASP A N 1
ATOM 697 C CA . ASP A 1 82 ? 10.561 -16.577 -12.014 1.00 85.06 82 ASP A CA 1
ATOM 698 C C . ASP A 1 82 ? 9.190 -15.891 -11.875 1.00 85.06 82 ASP A C 1
ATOM 700 O O . ASP A 1 82 ? 8.228 -16.497 -11.407 1.00 85.06 82 ASP A O 1
ATOM 704 N N . GLU A 1 83 ? 9.069 -14.623 -12.273 1.00 85.88 83 GLU A N 1
ATOM 705 C CA . GLU A 1 83 ? 7.818 -13.876 -12.194 1.00 85.88 83 GLU A CA 1
ATOM 706 C C . GLU A 1 83 ? 7.499 -13.115 -13.482 1.00 85.88 83 GLU A C 1
ATOM 708 O O . GLU A 1 83 ? 8.377 -12.727 -14.253 1.00 85.88 83 GLU A O 1
ATOM 713 N N . THR A 1 84 ? 6.214 -12.840 -13.687 1.00 86.31 84 THR A N 1
ATOM 714 C CA . THR A 1 84 ? 5.759 -11.965 -14.767 1.00 86.31 84 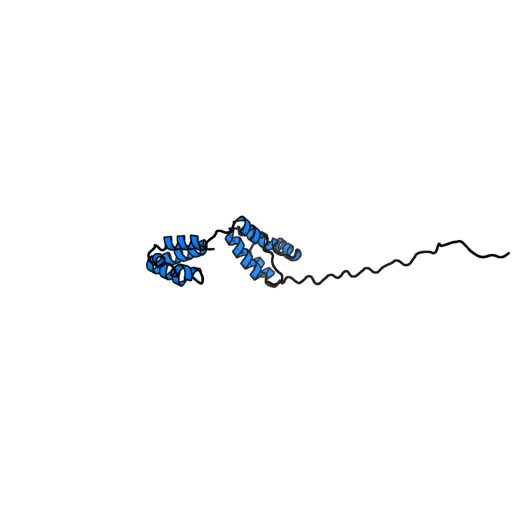THR A CA 1
ATOM 715 C C . THR A 1 84 ? 6.066 -10.504 -14.447 1.00 86.31 84 THR A C 1
ATOM 717 O O . THR A 1 84 ? 6.066 -10.090 -13.282 1.00 86.31 84 THR A O 1
ATOM 720 N N . PHE A 1 85 ? 6.254 -9.689 -15.488 1.00 84.81 85 PHE A N 1
ATOM 721 C CA . PHE A 1 85 ? 6.448 -8.248 -15.322 1.00 84.81 85 PHE A CA 1
ATOM 722 C C . PHE A 1 85 ? 5.272 -7.586 -14.586 1.00 84.81 85 PHE A C 1
ATOM 724 O O . PHE A 1 85 ? 5.466 -6.694 -13.766 1.00 84.81 85 PHE A O 1
ATOM 731 N N . ASN A 1 86 ? 4.047 -8.071 -14.813 1.00 86.44 86 ASN A N 1
ATOM 732 C CA . ASN A 1 86 ? 2.849 -7.606 -14.119 1.00 86.44 86 ASN A CA 1
ATOM 733 C C . ASN A 1 86 ? 2.977 -7.777 -12.589 1.00 86.44 86 ASN A C 1
ATOM 735 O O . ASN A 1 86 ? 2.803 -6.811 -11.842 1.00 86.44 86 ASN A O 1
ATOM 739 N N . LYS A 1 87 ? 3.378 -8.967 -12.118 1.00 87.69 87 LYS A N 1
ATOM 740 C CA . LYS A 1 87 ? 3.585 -9.238 -10.686 1.00 87.69 87 LYS A CA 1
ATOM 741 C C . LYS A 1 87 ? 4.670 -8.337 -10.090 1.00 87.69 87 LYS A C 1
ATOM 743 O O . LYS A 1 87 ? 4.465 -7.772 -9.012 1.00 87.69 87 LYS A O 1
ATOM 748 N N . TYR A 1 88 ? 5.778 -8.161 -10.811 1.00 90.56 88 TYR A N 1
ATOM 749 C CA . TYR A 1 88 ? 6.846 -7.237 -10.437 1.00 90.56 88 TYR A CA 1
ATOM 750 C C . TYR A 1 88 ? 6.327 -5.800 -10.283 1.00 90.56 88 TYR A C 1
ATOM 752 O O . TYR A 1 88 ? 6.492 -5.192 -9.223 1.00 90.56 88 TYR A O 1
ATOM 760 N N . LEU A 1 89 ? 5.641 -5.285 -11.305 1.00 87.81 89 LEU A N 1
ATOM 761 C CA . LEU A 1 89 ? 5.131 -3.922 -11.332 1.00 87.81 89 LEU A CA 1
ATOM 762 C C . LEU A 1 89 ? 4.138 -3.665 -10.197 1.00 87.81 89 LEU A C 1
ATOM 764 O O . LEU A 1 89 ? 4.270 -2.670 -9.486 1.00 87.81 89 LEU A O 1
ATOM 768 N N . HIS A 1 90 ? 3.166 -4.557 -9.989 1.00 88.88 90 HIS A N 1
ATOM 769 C CA . HIS A 1 90 ? 2.189 -4.397 -8.910 1.00 88.88 90 HIS A CA 1
ATOM 770 C C . HIS A 1 90 ? 2.867 -4.330 -7.544 1.00 88.88 90 HIS A C 1
ATOM 772 O O . HIS A 1 90 ? 2.541 -3.460 -6.735 1.00 88.88 90 HIS A O 1
ATOM 778 N N . GLN A 1 91 ? 3.839 -5.207 -7.286 1.00 89.44 91 GLN A N 1
ATOM 779 C CA . GLN A 1 91 ? 4.586 -5.168 -6.034 1.00 89.44 91 GLN A CA 1
ATOM 780 C C . GLN A 1 91 ? 5.406 -3.882 -5.896 1.00 89.44 91 GLN A C 1
ATOM 782 O O . GLN A 1 91 ? 5.358 -3.255 -4.837 1.00 89.44 91 GLN A O 1
ATOM 787 N N . LYS A 1 92 ? 6.104 -3.456 -6.955 1.00 90.44 92 LYS A N 1
ATOM 788 C CA . LYS A 1 92 ? 6.904 -2.223 -6.967 1.00 90.44 92 LYS A CA 1
ATOM 789 C C . LYS A 1 92 ? 6.028 -0.996 -6.681 1.00 90.44 92 LYS A C 1
ATOM 791 O O . LYS A 1 92 ? 6.373 -0.200 -5.814 1.00 90.44 92 LYS A O 1
ATOM 796 N N . VAL A 1 93 ? 4.840 -0.914 -7.283 1.00 89.44 93 VAL A N 1
ATOM 797 C CA . VAL A 1 93 ? 3.847 0.144 -7.019 1.00 89.44 93 VAL A CA 1
ATOM 798 C C . VAL A 1 93 ? 3.366 0.123 -5.569 1.00 89.44 93 VAL A C 1
ATOM 800 O O . VAL A 1 93 ? 3.327 1.165 -4.918 1.00 89.44 93 VAL A O 1
ATOM 803 N N . ILE A 1 94 ? 3.027 -1.052 -5.028 1.00 89.06 94 ILE A N 1
ATOM 804 C CA . ILE A 1 94 ? 2.615 -1.179 -3.622 1.00 89.06 94 ILE A CA 1
ATOM 805 C C . ILE A 1 94 ? 3.734 -0.697 -2.692 1.00 89.06 94 ILE A C 1
ATOM 807 O O . ILE A 1 94 ? 3.451 -0.038 -1.692 1.00 89.06 94 ILE A O 1
ATOM 811 N N . MET A 1 95 ? 4.993 -1.014 -3.002 1.00 88.38 95 MET A N 1
ATOM 812 C CA . MET A 1 95 ? 6.149 -0.569 -2.227 1.00 88.38 95 MET A CA 1
ATOM 813 C C . MET A 1 95 ? 6.363 0.945 -2.342 1.00 88.38 95 MET A C 1
ATOM 815 O O . MET A 1 95 ? 6.513 1.597 -1.313 1.00 88.38 95 MET A O 1
ATOM 819 N N . GLY A 1 96 ? 6.293 1.521 -3.544 1.00 87.94 96 GLY A N 1
ATOM 820 C CA . GLY A 1 96 ? 6.468 2.961 -3.744 1.00 87.94 96 GLY A CA 1
ATOM 821 C C . GLY A 1 96 ? 5.344 3.798 -3.117 1.00 87.94 96 GLY A C 1
ATOM 822 O O . GLY A 1 96 ? 5.620 4.812 -2.479 1.00 87.94 96 GLY A O 1
ATOM 823 N N . ASN A 1 97 ? 4.097 3.311 -3.130 1.00 86.88 97 ASN A N 1
ATOM 824 C CA . ASN A 1 97 ? 2.985 3.947 -2.409 1.00 86.88 97 ASN A CA 1
ATOM 825 C C . ASN A 1 97 ? 3.233 4.016 -0.889 1.00 86.88 97 ASN A C 1
ATOM 827 O O . ASN A 1 97 ? 2.768 4.943 -0.228 1.00 86.88 97 ASN A O 1
ATOM 831 N N . ARG A 1 98 ? 3.979 3.060 -0.311 1.00 82.12 98 ARG A N 1
ATOM 832 C CA . ARG A 1 98 ? 4.322 3.073 1.127 1.00 82.12 98 ARG A CA 1
ATOM 833 C C . ARG A 1 98 ? 5.337 4.158 1.479 1.00 82.12 98 ARG A C 1
ATOM 835 O O . ARG A 1 98 ? 5.339 4.620 2.617 1.00 82.12 98 ARG A O 1
ATOM 842 N N . ILE A 1 99 ? 6.188 4.541 0.532 1.00 85.75 99 ILE A N 1
ATOM 843 C CA . ILE A 1 99 ? 7.223 5.567 0.714 1.00 85.75 99 ILE A CA 1
ATOM 844 C C . ILE A 1 99 ? 6.862 6.913 0.075 1.00 85.75 99 ILE A C 1
ATOM 846 O O . ILE A 1 99 ? 7.636 7.852 0.227 1.00 85.75 99 ILE A O 1
ATOM 850 N N . LYS A 1 100 ? 5.668 7.022 -0.531 1.00 84.00 100 LYS A N 1
ATOM 851 C CA . LYS A 1 100 ? 5.135 8.228 -1.187 1.00 84.00 100 LYS A CA 1
ATOM 852 C C . LYS A 1 100 ? 6.064 8.755 -2.289 1.00 84.00 100 LYS A C 1
ATOM 854 O O . LYS A 1 100 ? 6.474 9.905 -2.243 1.00 84.00 100 LYS A O 1
ATOM 859 N N . ILE A 1 101 ? 6.421 7.882 -3.228 1.00 85.12 101 ILE A N 1
ATOM 860 C CA . ILE A 1 101 ? 7.163 8.262 -4.437 1.00 85.12 101 ILE A CA 1
ATOM 861 C C . ILE A 1 101 ? 6.201 8.840 -5.479 1.00 85.12 101 ILE A C 1
ATOM 863 O O . ILE A 1 101 ? 5.110 8.292 -5.671 1.00 85.12 101 ILE A O 1
ATOM 867 N N . ASP A 1 102 ? 6.628 9.913 -6.141 1.00 86.75 102 ASP A N 1
ATOM 868 C CA . ASP A 1 102 ? 5.902 10.546 -7.241 1.00 86.75 102 ASP A CA 1
ATOM 869 C C . ASP A 1 102 ? 5.792 9.626 -8.463 1.00 86.75 102 ASP A C 1
ATOM 871 O O . ASP A 1 102 ? 6.595 8.718 -8.669 1.00 86.75 102 ASP A O 1
ATOM 875 N N . GLU A 1 103 ? 4.772 9.822 -9.296 1.00 80.88 103 GLU A N 1
ATOM 876 C CA . GLU A 1 103 ? 4.514 8.912 -10.420 1.00 80.88 103 GLU A CA 1
ATOM 877 C C . GLU A 1 103 ? 5.629 8.924 -11.482 1.00 80.88 103 GLU A C 1
ATOM 879 O O . GLU A 1 103 ? 5.966 7.870 -12.039 1.00 80.88 103 GLU A O 1
ATOM 884 N N . ASP A 1 104 ? 6.247 10.082 -11.708 1.00 81.31 104 ASP A N 1
ATOM 885 C CA . ASP A 1 104 ? 7.383 10.221 -12.620 1.00 81.31 104 ASP A CA 1
ATOM 886 C C . ASP A 1 104 ? 8.607 9.459 -12.093 1.00 81.31 104 ASP A C 1
ATOM 888 O O . ASP A 1 104 ? 9.193 8.636 -12.800 1.00 81.31 104 ASP A O 1
ATOM 892 N N . GLU A 1 105 ? 8.933 9.644 -10.810 1.00 86.31 105 GLU A N 1
ATOM 893 C CA . GLU A 1 105 ? 10.009 8.914 -10.134 1.00 86.31 105 GLU A CA 1
ATOM 894 C C . GLU A 1 105 ? 9.739 7.403 -10.109 1.00 86.31 105 GLU A C 1
ATOM 896 O O . GLU A 1 105 ? 10.629 6.595 -10.373 1.00 86.31 105 GLU A O 1
ATOM 901 N N . MET A 1 106 ? 8.497 6.996 -9.829 1.00 86.75 106 MET A N 1
ATOM 902 C CA . MET A 1 106 ? 8.078 5.593 -9.814 1.00 86.75 106 MET A CA 1
ATOM 903 C C . MET A 1 106 ? 8.408 4.914 -11.143 1.00 86.75 106 MET A C 1
ATOM 905 O O . MET A 1 106 ? 8.895 3.783 -11.151 1.00 86.75 106 MET A O 1
ATOM 909 N N . THR A 1 107 ? 8.139 5.598 -12.254 1.00 85.25 107 THR A N 1
ATOM 910 C CA . THR A 1 107 ? 8.384 5.080 -13.601 1.00 85.25 107 THR A CA 1
ATOM 911 C C . THR A 1 107 ? 9.876 4.843 -13.835 1.00 85.25 107 THR A C 1
ATOM 913 O O . THR A 1 107 ? 10.246 3.763 -14.300 1.00 85.25 107 THR A O 1
ATOM 916 N N . GLU A 1 108 ? 10.736 5.774 -13.420 1.00 87.25 108 GLU A N 1
ATOM 917 C CA . GLU A 1 108 ? 12.193 5.612 -13.507 1.00 87.25 108 GLU A CA 1
ATOM 918 C C . GLU A 1 108 ? 12.679 4.415 -12.668 1.00 87.25 108 GLU A C 1
ATOM 920 O O . GLU A 1 108 ? 13.372 3.533 -13.178 1.00 87.25 108 GLU A O 1
ATOM 925 N N . TYR A 1 109 ? 12.215 4.286 -11.419 1.00 88.94 109 TYR A N 1
ATOM 926 C CA . TYR A 1 109 ? 12.588 3.166 -10.543 1.00 88.94 109 TYR A CA 1
ATOM 927 C C . TYR A 1 109 ? 12.093 1.795 -11.026 1.00 88.94 109 TYR A C 1
ATOM 929 O O . TYR A 1 109 ? 12.674 0.759 -10.675 1.00 88.94 109 TYR A O 1
ATOM 937 N N . ILE A 1 110 ? 10.994 1.753 -11.784 1.00 88.56 110 ILE A N 1
ATOM 938 C CA . ILE A 1 110 ? 10.516 0.530 -12.441 1.00 88.56 110 ILE A CA 1
ATOM 939 C C . ILE A 1 110 ? 11.477 0.141 -13.567 1.00 88.56 110 ILE A C 1
ATOM 941 O O . ILE A 1 110 ? 11.844 -1.029 -13.669 1.00 88.56 110 ILE A O 1
ATOM 945 N N . ILE A 1 111 ? 11.898 1.110 -14.384 1.00 86.50 111 ILE A N 1
ATOM 946 C CA . ILE A 1 111 ? 12.821 0.895 -15.506 1.00 86.50 111 ILE A CA 1
ATOM 947 C C . ILE A 1 111 ? 14.194 0.441 -14.993 1.00 86.50 111 ILE A C 1
ATOM 949 O O . ILE A 1 111 ? 14.744 -0.545 -15.488 1.00 86.50 111 ILE A O 1
ATOM 953 N N . GLU A 1 112 ? 14.734 1.093 -13.961 1.00 87.88 112 GLU A N 1
ATOM 954 C CA . GLU A 1 112 ? 16.009 0.705 -13.340 1.00 87.88 112 GLU A CA 1
ATOM 955 C C . GLU A 1 112 ? 15.994 -0.720 -12.775 1.00 87.88 112 GLU A C 1
ATOM 957 O O . GLU A 1 112 ? 17.009 -1.421 -12.805 1.00 87.88 112 GLU A O 1
ATOM 962 N N . GLY A 1 113 ? 14.837 -1.179 -12.296 1.00 88.00 113 GLY A N 1
ATOM 963 C CA . GLY A 1 113 ? 14.685 -2.524 -11.761 1.00 88.00 113 GLY A CA 1
ATOM 964 C C . GLY A 1 113 ? 14.617 -3.633 -12.817 1.00 88.00 113 GLY A C 1
ATOM 965 O O . GLY A 1 113 ? 14.582 -4.805 -12.436 1.00 88.00 113 GLY A O 1
ATOM 966 N N . ILE A 1 114 ? 14.622 -3.313 -14.115 1.00 88.88 114 ILE A N 1
ATOM 967 C CA . ILE A 1 114 ? 14.699 -4.304 -15.196 1.00 88.88 114 ILE A CA 1
ATOM 968 C C . ILE A 1 114 ? 16.151 -4.800 -15.315 1.00 88.88 114 ILE A C 1
ATOM 970 O O . ILE A 1 114 ? 17.052 -3.987 -15.541 1.00 88.88 114 ILE A O 1
ATOM 974 N N . PRO A 1 115 ? 16.420 -6.113 -15.176 1.00 86.62 115 PRO A N 1
ATOM 975 C CA . PRO A 1 115 ? 17.786 -6.639 -15.192 1.00 86.62 115 PRO A CA 1
ATOM 976 C C . PRO A 1 115 ? 18.425 -6.673 -16.587 1.00 86.62 115 PRO A C 1
ATOM 978 O O . PRO A 1 115 ? 19.647 -6.679 -16.681 1.00 86.62 115 PRO A O 1
ATOM 981 N N . ASP A 1 116 ? 17.624 -6.730 -17.654 1.00 85.25 116 ASP A N 1
ATOM 982 C CA . ASP A 1 116 ? 18.106 -6.760 -19.037 1.00 85.25 116 ASP A CA 1
ATOM 983 C C . ASP A 1 116 ? 18.344 -5.326 -19.556 1.00 85.25 116 ASP A C 1
ATOM 985 O O . ASP A 1 116 ? 17.381 -4.554 -19.643 1.00 85.25 116 ASP A O 1
ATOM 989 N N . PRO A 1 117 ? 19.592 -4.956 -19.910 1.00 83.00 117 PRO A N 1
ATOM 990 C CA . PRO A 1 117 ? 19.910 -3.633 -20.442 1.00 83.00 117 PRO A CA 1
ATOM 991 C C . PRO A 1 117 ? 19.142 -3.295 -21.722 1.00 83.00 117 PRO A C 1
ATOM 993 O O . PRO A 1 117 ? 18.683 -2.169 -21.859 1.00 83.00 117 PRO A O 1
ATOM 996 N N . MET A 1 118 ? 18.910 -4.262 -22.616 1.00 80.62 118 MET A N 1
ATOM 997 C CA . MET A 1 118 ? 18.201 -3.999 -23.875 1.00 80.62 118 MET A CA 1
ATOM 998 C C . MET A 1 118 ? 16.738 -3.627 -23.624 1.00 80.62 118 MET A C 1
ATOM 1000 O O . MET A 1 118 ? 16.207 -2.706 -24.237 1.00 80.62 118 MET A O 1
ATOM 1004 N N . LEU A 1 119 ? 16.089 -4.321 -22.686 1.00 81.62 119 LEU A N 1
ATOM 1005 C CA . LEU A 1 119 ? 14.711 -4.025 -22.288 1.00 81.62 119 LEU A CA 1
ATOM 1006 C C . LEU A 1 119 ? 14.608 -2.692 -21.541 1.00 81.62 119 LEU A C 1
ATOM 1008 O O . LEU A 1 119 ? 13.621 -1.971 -21.690 1.00 81.62 119 LEU A O 1
ATOM 1012 N N . ARG A 1 120 ? 15.631 -2.355 -20.752 1.00 85.75 120 ARG A N 1
ATOM 1013 C CA . ARG A 1 120 ? 15.734 -1.065 -20.069 1.00 85.75 120 ARG A CA 1
ATOM 1014 C C . ARG A 1 120 ? 15.875 0.081 -21.069 1.00 85.75 120 ARG A C 1
ATOM 1016 O O . ARG A 1 120 ? 15.163 1.075 -20.949 1.00 85.75 120 ARG A O 1
ATOM 1023 N N . ASP A 1 121 ? 16.749 -0.075 -22.055 1.00 81.19 121 ASP A N 1
ATOM 1024 C CA . ASP A 1 121 ? 16.976 0.928 -23.092 1.00 81.19 121 ASP A CA 1
ATOM 1025 C C . ASP A 1 121 ? 15.731 1.095 -23.967 1.00 81.19 121 ASP A C 1
ATOM 1027 O O . ASP A 1 121 ? 15.309 2.225 -24.205 1.00 81.19 121 ASP A O 1
ATOM 1031 N N . GLN A 1 122 ? 15.054 -0.003 -24.328 1.00 78.62 122 GLN A N 1
ATOM 1032 C CA . GLN A 1 122 ? 13.770 0.050 -25.033 1.00 78.62 122 GLN A CA 1
ATOM 1033 C C . GLN A 1 122 ? 12.726 0.858 -24.247 1.00 78.62 122 GLN A C 1
ATOM 1035 O O . GLN A 1 122 ? 12.064 1.727 -24.811 1.00 78.62 122 GLN A O 1
ATOM 1040 N N . ALA A 1 123 ? 12.612 0.632 -22.933 1.00 79.12 123 ALA A N 1
ATOM 1041 C CA . ALA A 1 123 ? 11.675 1.372 -22.089 1.00 79.12 123 ALA A CA 1
ATOM 1042 C C . ALA A 1 123 ? 11.994 2.879 -22.017 1.00 79.12 123 ALA A C 1
ATOM 1044 O O . ALA A 1 123 ? 11.073 3.701 -21.996 1.00 79.12 123 ALA A O 1
ATOM 1045 N N . ARG A 1 124 ? 13.285 3.250 -22.008 1.00 79.19 124 ARG A N 1
ATOM 1046 C CA . ARG A 1 124 ? 13.738 4.654 -22.027 1.00 79.19 124 ARG A CA 1
ATOM 1047 C C . ARG A 1 124 ? 13.466 5.320 -23.378 1.00 79.19 124 ARG A C 1
ATOM 1049 O O . ARG A 1 124 ? 12.977 6.450 -23.415 1.00 79.19 124 ARG A O 1
ATOM 1056 N N . VAL A 1 125 ? 13.758 4.623 -24.478 1.00 71.00 125 VAL A N 1
ATOM 1057 C CA . VAL A 1 125 ? 13.612 5.133 -25.851 1.00 71.00 125 VAL A CA 1
ATOM 1058 C C . VAL A 1 125 ? 12.145 5.314 -26.226 1.00 71.00 125 VAL A C 1
ATOM 1060 O O . VAL A 1 125 ? 11.785 6.356 -26.773 1.00 71.00 125 VAL A O 1
ATOM 1063 N N . GLU A 1 126 ? 11.276 4.369 -25.860 1.00 66.94 126 GLU A N 1
ATOM 1064 C CA . GLU A 1 126 ? 9.838 4.466 -26.137 1.00 66.94 126 GLU A CA 1
ATOM 1065 C C . GLU A 1 126 ? 9.123 5.555 -25.318 1.00 66.94 126 GLU A C 1
ATOM 1067 O O . GLU A 1 126 ? 7.927 5.777 -25.505 1.00 66.94 126 GLU A O 1
ATOM 1072 N N . ARG A 1 127 ? 9.838 6.266 -24.426 1.00 61.25 127 ARG A N 1
ATOM 1073 C CA . ARG A 1 127 ? 9.289 7.307 -23.540 1.00 61.25 127 ARG A CA 1
ATOM 1074 C C . ARG A 1 127 ? 7.974 6.862 -22.915 1.00 61.25 127 ARG A C 1
ATOM 1076 O O . ARG A 1 127 ? 7.002 7.622 -22.882 1.00 61.25 127 ARG A O 1
ATOM 1083 N N . LEU A 1 128 ? 7.944 5.634 -22.401 1.00 61.72 128 LEU A N 1
ATOM 1084 C CA . LEU A 1 128 ? 6.793 5.080 -21.699 1.00 61.72 128 LEU A CA 1
ATOM 1085 C C . LEU A 1 128 ? 6.684 5.755 -20.322 1.00 61.72 128 LEU A C 1
ATOM 1087 O O . LEU A 1 128 ? 6.845 5.127 -19.284 1.00 61.72 128 LEU A O 1
ATOM 1091 N N . ARG A 1 129 ? 6.404 7.065 -20.322 1.00 59.78 129 ARG A N 1
ATOM 1092 C CA . ARG A 1 129 ? 6.205 7.918 -19.141 1.00 59.78 129 ARG A CA 1
ATOM 1093 C C . ARG A 1 129 ? 4.971 7.510 -18.343 1.00 59.78 129 ARG A C 1
ATOM 1095 O O . ARG A 1 129 ? 4.765 7.969 -17.232 1.00 59.78 129 ARG A O 1
ATOM 1102 N N . ILE A 1 130 ? 4.131 6.659 -18.931 1.00 64.38 130 ILE A N 1
ATOM 1103 C CA . ILE A 1 130 ? 2.870 6.221 -18.358 1.00 64.38 130 ILE A CA 1
ATOM 1104 C C . ILE A 1 130 ? 2.959 4.727 -18.071 1.00 64.38 130 ILE A C 1
ATOM 1106 O O . ILE A 1 130 ? 3.094 3.895 -18.970 1.00 64.38 130 ILE A O 1
ATOM 1110 N N . ARG A 1 131 ? 2.763 4.376 -16.802 1.00 66.56 131 ARG A N 1
ATOM 1111 C CA . ARG A 1 131 ? 2.742 3.004 -16.271 1.00 66.56 131 ARG A CA 1
ATOM 1112 C C . ARG A 1 131 ? 1.890 2.016 -17.076 1.00 66.56 131 ARG A C 1
ATOM 1114 O O . ARG A 1 131 ? 2.243 0.849 -17.214 1.00 66.56 131 ARG A O 1
ATOM 1121 N N . ARG A 1 132 ? 0.756 2.474 -17.617 1.00 68.50 132 ARG A N 1
ATOM 1122 C CA . ARG A 1 132 ? -0.153 1.652 -18.440 1.00 68.50 132 ARG A CA 1
ATOM 1123 C C . ARG A 1 132 ? 0.483 1.245 -19.773 1.00 68.50 132 ARG A C 1
ATOM 1125 O O . ARG A 1 132 ? 0.215 0.152 -20.259 1.00 68.50 132 ARG A O 1
ATOM 1132 N N . ALA A 1 133 ? 1.336 2.100 -20.332 1.00 71.56 133 ALA A N 1
ATOM 1133 C CA . ALA A 1 133 ? 2.067 1.818 -21.559 1.00 71.56 133 ALA A CA 1
ATOM 1134 C C . ALA A 1 133 ? 3.177 0.780 -21.308 1.00 71.56 133 ALA A C 1
ATOM 1136 O O . ALA A 1 133 ? 3.287 -0.177 -22.070 1.00 71.56 133 ALA A O 1
ATOM 1137 N N . LEU A 1 134 ? 3.886 0.878 -20.171 1.00 73.56 134 LEU A N 1
ATOM 1138 C CA . LEU A 1 134 ? 4.834 -0.153 -19.717 1.00 73.56 134 LEU A CA 1
ATOM 1139 C C . LEU A 1 134 ? 4.160 -1.518 -19.534 1.00 73.56 134 LEU A C 1
ATOM 1141 O O . LEU A 1 134 ? 4.674 -2.528 -20.003 1.00 73.56 134 LEU A O 1
ATOM 1145 N N . LEU A 1 135 ? 2.985 -1.566 -18.898 1.00 72.19 135 LEU A N 1
ATOM 1146 C CA . LEU A 1 135 ? 2.238 -2.819 -18.748 1.00 72.19 135 LEU A CA 1
ATOM 1147 C C . LEU A 1 135 ? 1.952 -3.489 -20.089 1.00 72.19 135 LEU A C 1
ATOM 1149 O O . LEU A 1 135 ? 2.199 -4.680 -20.229 1.00 72.19 135 LEU A O 1
ATOM 1153 N N . LYS A 1 136 ? 1.462 -2.722 -21.066 1.00 73.12 136 LYS A N 1
ATOM 1154 C CA . LYS A 1 136 ? 1.091 -3.243 -22.384 1.00 73.12 136 LYS A CA 1
ATOM 1155 C C . LYS A 1 136 ? 2.310 -3.700 -23.194 1.00 73.12 136 LYS A C 1
ATOM 1157 O O . LYS A 1 136 ? 2.230 -4.712 -23.883 1.00 73.12 136 LYS A O 1
ATOM 1162 N N . ALA A 1 137 ? 3.429 -2.982 -23.099 1.00 70.38 137 ALA A N 1
ATOM 1163 C CA . ALA A 1 137 ? 4.662 -3.313 -23.814 1.00 70.38 137 ALA A CA 1
ATOM 1164 C C . ALA A 1 137 ? 5.339 -4.582 -23.264 1.00 70.38 137 ALA A C 1
ATOM 1166 O O . ALA A 1 137 ? 5.810 -5.424 -24.027 1.00 70.38 137 ALA A O 1
ATOM 1167 N N . PHE A 1 138 ? 5.342 -4.758 -21.939 1.00 71.50 138 PHE A N 1
ATOM 1168 C CA . PHE A 1 138 ? 6.060 -5.848 -21.271 1.00 71.50 138 PHE A CA 1
ATOM 1169 C C . PHE A 1 138 ? 5.184 -7.053 -20.897 1.00 71.50 138 PHE A C 1
ATOM 1171 O O . PHE A 1 138 ? 5.695 -8.029 -20.351 1.00 71.50 138 PHE A O 1
ATOM 1178 N N . GLU A 1 139 ? 3.887 -7.044 -21.225 1.00 71.38 139 GLU A N 1
ATOM 1179 C CA . GLU A 1 139 ? 2.956 -8.149 -20.938 1.00 71.38 139 GLU A CA 1
ATOM 1180 C C . GLU A 1 139 ? 3.402 -9.485 -21.555 1.00 71.38 139 GLU A C 1
ATOM 1182 O O . GLU A 1 139 ? 3.236 -10.541 -20.946 1.00 71.38 139 GLU A O 1
ATOM 1187 N N . ARG A 1 140 ? 4.009 -9.442 -22.749 1.00 65.81 140 ARG A N 1
ATOM 1188 C CA . ARG A 1 140 ? 4.470 -10.632 -23.490 1.00 65.81 140 ARG A CA 1
ATOM 1189 C C . ARG A 1 140 ? 5.959 -10.930 -23.315 1.00 65.81 140 ARG A C 1
ATOM 1191 O O . ARG A 1 140 ? 6.451 -11.931 -23.835 1.00 65.81 140 ARG A O 1
ATOM 1198 N N . VAL A 1 141 ? 6.689 -10.066 -22.614 1.00 68.88 141 VAL A N 1
ATOM 1199 C CA . VAL A 1 141 ? 8.135 -10.205 -22.447 1.00 68.88 141 VAL A CA 1
ATOM 1200 C C . VAL A 1 141 ? 8.400 -11.101 -21.244 1.00 68.88 141 VAL A C 1
ATOM 1202 O O . VAL A 1 141 ? 7.949 -10.839 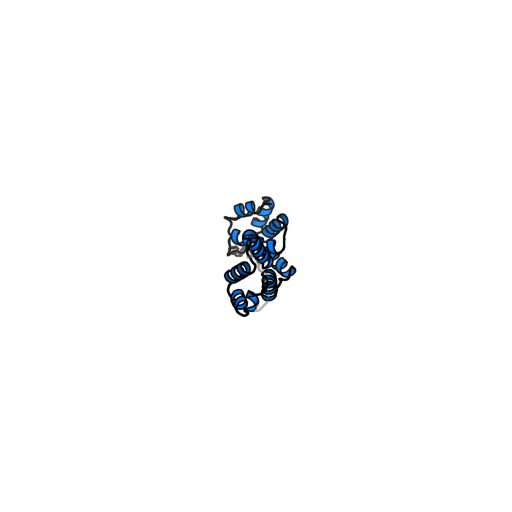-20.134 1.00 68.88 141 VAL A O 1
ATOM 1205 N N . SER A 1 142 ? 9.149 -12.175 -21.465 1.00 66.62 142 SER A N 1
ATOM 1206 C CA . SER A 1 142 ? 9.688 -13.020 -20.399 1.00 66.62 142 SER A CA 1
ATOM 1207 C C . SER A 1 142 ? 11.202 -12.889 -20.409 1.00 66.62 142 SER A C 1
ATOM 1209 O O . SER A 1 142 ? 11.811 -12.919 -21.480 1.00 66.62 142 SER A O 1
ATOM 1211 N N . LEU A 1 143 ? 11.811 -12.744 -19.229 1.00 64.38 143 LEU A N 1
ATOM 1212 C CA . LEU A 1 143 ? 13.263 -12.693 -19.080 1.00 64.38 143 LEU A CA 1
ATOM 1213 C C . LEU A 1 143 ? 13.847 -14.038 -19.528 1.00 64.38 143 LEU A C 1
ATOM 1215 O O . LEU A 1 143 ? 13.893 -14.995 -18.754 1.00 64.38 143 LEU A O 1
ATOM 1219 N N . ARG A 1 144 ? 14.262 -14.133 -20.798 1.00 55.66 144 ARG A N 1
ATOM 1220 C CA . ARG A 1 144 ? 14.925 -15.330 -21.318 1.00 55.66 144 ARG A CA 1
ATOM 1221 C C . ARG A 1 144 ? 16.158 -15.590 -20.457 1.00 55.66 144 ARG A C 1
ATOM 1223 O O . ARG A 1 144 ? 16.975 -14.698 -20.227 1.00 55.66 144 ARG A O 1
ATOM 1230 N N . GLY A 1 145 ? 16.283 -16.816 -19.952 1.00 44.56 145 GLY A N 1
ATOM 1231 C CA . GLY A 1 145 ? 17.511 -17.250 -19.305 1.00 44.56 145 GLY A CA 1
ATOM 1232 C C . GLY A 1 145 ? 18.658 -17.050 -20.285 1.00 44.56 145 GLY A C 1
ATOM 1233 O O . GLY A 1 145 ? 18.575 -17.499 -21.424 1.00 44.56 145 GLY A O 1
ATOM 1234 N N . ARG A 1 146 ? 19.709 -16.344 -19.862 1.00 41.03 146 ARG A N 1
ATOM 1235 C CA . ARG A 1 146 ? 20.980 -16.304 -20.582 1.00 41.03 146 ARG A CA 1
ATOM 1236 C C . ARG A 1 146 ? 21.492 -17.743 -20.652 1.00 41.03 146 ARG A C 1
ATOM 1238 O O . ARG A 1 146 ? 22.150 -18.201 -19.721 1.00 41.03 146 ARG A O 1
ATOM 1245 N N . SER A 1 147 ? 21.127 -18.474 -21.702 1.00 36.75 147 SER A N 1
ATOM 1246 C CA . SER A 1 147 ? 21.779 -19.725 -22.058 1.00 36.75 147 SER A CA 1
ATOM 1247 C C . SER A 1 147 ? 23.253 -19.388 -22.218 1.00 36.75 147 SER A C 1
ATOM 1249 O O . SER A 1 147 ? 23.614 -18.393 -22.848 1.00 36.75 147 SER A O 1
ATOM 1251 N N . GLN A 1 148 ? 24.078 -20.168 -21.540 1.00 42.66 148 GLN A N 1
ATOM 1252 C CA . GLN A 1 148 ? 25.524 -20.071 -21.513 1.00 42.66 148 GLN A CA 1
ATOM 1253 C C . GLN A 1 148 ? 26.070 -19.761 -22.916 1.00 42.66 148 GLN A C 1
ATOM 1255 O O . GLN A 1 148 ? 25.993 -20.595 -23.814 1.00 42.66 148 GLN A O 1
ATOM 1260 N N . GLN A 1 149 ? 26.647 -18.572 -23.107 1.00 42.31 149 GLN A N 1
ATOM 1261 C CA . GLN A 1 149 ? 27.670 -18.412 -24.135 1.00 42.31 149 GLN A CA 1
ATOM 1262 C C . GLN A 1 149 ? 28.877 -19.198 -23.622 1.00 42.31 149 GLN A C 1
ATOM 1264 O O . GLN A 1 149 ? 29.670 -18.696 -22.828 1.00 42.31 149 GLN A O 1
ATOM 1269 N N . GLY A 1 150 ? 28.936 -20.482 -23.977 1.00 33.78 150 GLY A N 1
ATOM 1270 C CA . GLY A 1 150 ? 30.127 -21.293 -23.769 1.00 33.78 150 GLY A CA 1
ATOM 1271 C C . GLY A 1 150 ? 31.300 -20.672 -24.537 1.00 33.78 150 GLY A C 1
ATOM 1272 O O . GLY A 1 150 ? 31.099 -20.177 -25.649 1.00 33.78 150 GLY A O 1
ATOM 1273 N N . PRO A 1 151 ? 32.523 -20.665 -23.985 1.00 42.06 151 PRO A N 1
ATOM 1274 C CA . PRO A 1 151 ? 33.678 -20.152 -24.698 1.00 42.06 151 PRO A CA 1
ATOM 1275 C C . PRO A 1 151 ? 34.076 -21.177 -25.762 1.00 42.06 151 PRO A C 1
ATOM 1277 O O . PRO A 1 151 ? 34.785 -22.144 -25.476 1.00 42.06 151 PRO A O 1
ATOM 1280 N N . GLN A 1 152 ? 33.626 -20.995 -27.005 1.00 46.22 152 GLN A N 1
ATOM 1281 C CA . GLN A 1 152 ? 34.163 -21.774 -28.115 1.00 46.22 152 GLN A CA 1
ATOM 1282 C C . GLN A 1 152 ? 35.539 -21.210 -28.478 1.00 46.22 152 GLN A C 1
ATOM 1284 O O . GLN A 1 152 ? 35.689 -20.230 -29.201 1.00 46.22 152 GLN A O 1
ATOM 1289 N N . ARG A 1 153 ? 36.539 -21.838 -27.851 1.00 39.28 153 ARG A N 1
ATOM 1290 C CA . ARG A 1 153 ? 37.972 -21.799 -28.144 1.00 39.28 153 ARG A CA 1
ATOM 1291 C C . ARG A 1 153 ? 38.247 -21.539 -29.630 1.00 39.28 153 ARG A C 1
ATOM 1293 O O . ARG A 1 153 ? 38.008 -22.406 -30.467 1.00 39.28 153 ARG A O 1
ATOM 1300 N N . ASN A 1 154 ? 38.856 -20.391 -29.923 1.00 39.94 154 ASN A N 1
ATOM 1301 C CA . ASN A 1 154 ? 39.608 -20.183 -31.156 1.00 39.94 154 ASN A CA 1
ATOM 1302 C C . ASN A 1 154 ? 40.820 -21.127 -31.152 1.00 39.94 154 ASN A C 1
ATOM 1304 O O . ASN A 1 154 ? 41.862 -20.819 -30.579 1.00 39.94 154 ASN A O 1
ATOM 1308 N N . ALA A 1 155 ? 40.682 -22.293 -31.777 1.00 50.19 155 ALA A N 1
ATOM 1309 C CA . ALA A 1 155 ? 41.812 -23.122 -32.165 1.00 50.19 155 ALA A CA 1
ATOM 1310 C C . ALA A 1 155 ? 42.345 -22.603 -33.505 1.00 50.19 155 ALA A C 1
ATOM 1312 O O . ALA A 1 155 ? 41.862 -23.003 -34.560 1.00 50.19 155 ALA A O 1
ATOM 1313 N N . ARG A 1 156 ? 43.327 -21.696 -33.472 1.00 39.62 156 ARG A N 1
ATOM 1314 C CA . ARG A 1 156 ? 44.169 -21.401 -34.638 1.00 39.62 156 ARG A CA 1
ATOM 1315 C C . ARG A 1 156 ? 45.592 -21.053 -34.208 1.00 39.62 156 ARG A C 1
ATOM 1317 O O . ARG A 1 156 ? 45.805 -20.114 -33.454 1.00 39.62 156 ARG A O 1
ATOM 1324 N N . ASN A 1 157 ? 46.516 -21.817 -34.787 1.00 39.72 157 ASN A N 1
ATOM 1325 C CA . ASN A 1 157 ? 47.951 -21.587 -34.931 1.00 39.72 157 ASN A CA 1
ATOM 1326 C C . ASN A 1 157 ? 48.835 -21.643 -33.682 1.00 39.72 157 ASN A C 1
ATOM 1328 O O . ASN A 1 157 ? 49.003 -20.661 -32.973 1.00 39.72 157 ASN A O 1
ATOM 1332 N N . ASN A 1 158 ? 49.548 -22.766 -33.541 1.00 38.38 158 ASN A N 1
ATOM 1333 C CA . ASN A 1 158 ? 51.002 -22.716 -33.372 1.00 38.38 158 ASN A CA 1
ATOM 1334 C C . ASN A 1 158 ? 51.637 -24.066 -33.725 1.00 38.38 158 ASN A C 1
ATOM 1336 O O . ASN A 1 158 ? 51.582 -25.019 -32.954 1.00 38.38 158 ASN A O 1
ATOM 1340 N N . GLY A 1 159 ? 52.254 -24.124 -34.904 1.00 32.94 159 GLY A N 1
ATOM 1341 C CA . GLY A 1 159 ? 52.985 -25.282 -35.405 1.00 32.94 159 GLY A CA 1
ATOM 1342 C C . GLY A 1 159 ? 54.096 -24.856 -36.356 1.00 32.94 159 GLY A C 1
ATOM 1343 O O . GLY A 1 159 ? 54.136 -25.310 -37.488 1.00 32.94 159 GLY A O 1
ATOM 1344 N N . CYS A 1 160 ? 54.964 -23.946 -35.914 1.00 34.88 160 CYS A N 1
ATOM 1345 C CA . CYS A 1 160 ? 56.273 -23.745 -36.528 1.00 34.88 160 CYS A CA 1
ATOM 1346 C C . CYS A 1 160 ? 57.262 -23.370 -35.418 1.00 34.88 160 CYS A C 1
ATOM 1348 O O . CYS A 1 160 ? 57.338 -22.219 -34.992 1.00 34.88 160 CYS A O 1
ATOM 1350 N N . LYS A 1 161 ? 57.957 -24.372 -34.872 1.00 37.34 161 LYS A N 1
ATOM 1351 C CA . LYS A 1 161 ? 59.203 -24.157 -34.134 1.00 37.34 161 LYS A CA 1
ATOM 1352 C C . LYS A 1 161 ? 60.285 -24.986 -34.796 1.00 37.34 161 LYS A C 1
ATOM 1354 O O . LYS A 1 161 ? 60.359 -26.202 -34.656 1.00 37.34 161 LYS A O 1
ATOM 1359 N N . GLU A 1 162 ? 61.043 -24.233 -35.567 1.00 35.91 162 GLU A N 1
ATOM 1360 C CA . GLU A 1 162 ? 62.272 -24.539 -36.260 1.00 35.91 162 GLU A CA 1
ATOM 1361 C C . GLU A 1 162 ? 63.322 -25.128 -35.313 1.00 35.91 162 GLU A C 1
ATOM 1363 O O . GLU A 1 162 ? 63.438 -24.765 -34.138 1.00 35.91 162 GLU A O 1
ATOM 1368 N N . ALA A 1 163 ? 64.056 -26.091 -35.855 1.00 36.88 163 ALA A N 1
ATOM 1369 C CA . ALA A 1 163 ? 65.076 -26.869 -35.193 1.00 36.88 163 ALA A CA 1
ATOM 1370 C C . ALA A 1 163 ? 66.351 -26.045 -34.963 1.00 36.88 163 ALA A C 1
ATOM 1372 O O . ALA A 1 163 ? 66.973 -25.580 -35.910 1.00 36.88 163 ALA A O 1
ATOM 1373 N N . ALA A 1 164 ? 66.796 -25.956 -33.709 1.00 38.72 164 ALA A N 1
ATOM 1374 C CA . ALA A 1 164 ? 68.177 -25.617 -33.372 1.00 38.72 164 ALA A CA 1
ATOM 1375 C C . ALA A 1 164 ? 68.544 -26.190 -31.991 1.00 38.72 164 ALA A C 1
ATOM 1377 O O . ALA A 1 164 ? 68.482 -25.515 -30.967 1.00 38.72 164 ALA A O 1
ATOM 1378 N N . ARG A 1 165 ? 68.927 -27.471 -31.958 1.00 35.94 165 ARG A N 1
ATOM 1379 C CA . ARG A 1 165 ? 69.718 -28.068 -30.868 1.00 35.94 165 ARG A CA 1
ATOM 1380 C C . ARG A 1 165 ? 70.885 -28.842 -31.484 1.00 35.94 165 ARG A C 1
ATOM 1382 O O . ARG A 1 165 ? 70.823 -30.052 -31.659 1.00 35.94 165 ARG A O 1
ATOM 1389 N N . GLY A 1 166 ? 71.944 -28.119 -31.839 1.00 34.00 166 GLY A N 1
ATOM 1390 C CA . GLY A 1 166 ? 73.307 -28.642 -31.725 1.00 34.00 166 GLY A CA 1
ATOM 1391 C C . GLY A 1 166 ? 73.828 -28.262 -30.336 1.00 34.00 166 GLY A C 1
ATOM 1392 O O . GLY A 1 166 ? 73.411 -27.247 -29.794 1.00 34.00 166 GLY A O 1
ATOM 1393 N N . LYS A 1 167 ? 74.714 -28.996 -29.682 1.00 38.03 167 LYS A N 1
ATOM 1394 C CA . LYS A 1 167 ? 75.532 -30.155 -30.046 1.00 38.03 167 LYS A CA 1
ATOM 1395 C C . LYS A 1 167 ? 76.175 -30.644 -28.728 1.00 38.03 167 LYS A C 1
ATOM 1397 O O . LYS A 1 167 ? 75.987 -30.009 -27.696 1.00 38.03 167 LYS A O 1
ATOM 1402 N N . LEU A 1 168 ? 77.006 -31.678 -28.855 1.00 37.03 168 LEU A N 1
ATOM 1403 C CA . LEU A 1 168 ? 77.905 -32.298 -27.871 1.00 37.03 168 LEU A CA 1
ATOM 1404 C C . LEU A 1 168 ? 77.267 -33.389 -26.996 1.00 37.03 168 LEU A C 1
ATOM 1406 O O . LEU A 1 168 ? 76.254 -33.171 -26.353 1.00 37.03 168 LEU A O 1
ATOM 1410 N N . GLU A 1 169 ? 77.833 -34.583 -26.867 1.00 37.34 169 GLU A N 1
ATOM 1411 C CA . GLU A 1 169 ? 79.041 -35.185 -27.442 1.00 37.34 169 GLU A CA 1
ATOM 1412 C C . GLU A 1 169 ? 79.090 -36.621 -26.921 1.00 37.34 169 GLU A C 1
ATOM 1414 O O . GLU A 1 169 ? 78.734 -36.836 -25.765 1.00 37.34 169 GLU A O 1
ATOM 1419 N N . MET A 1 170 ? 79.522 -37.578 -27.751 1.00 35.16 170 MET A N 1
ATOM 1420 C CA . MET A 1 170 ? 80.371 -38.727 -27.380 1.00 35.16 170 MET A CA 1
ATOM 1421 C C . MET A 1 170 ? 80.229 -39.851 -28.412 1.00 35.16 170 MET A C 1
ATOM 1423 O O . MET A 1 170 ? 79.330 -40.682 -28.314 1.00 35.16 170 MET A O 1
ATOM 1427 N N . ARG A 1 171 ? 81.183 -39.937 -29.349 1.00 36.66 171 ARG A N 1
ATOM 1428 C CA . ARG A 1 171 ? 82.233 -40.979 -29.328 1.00 36.66 171 ARG A CA 1
ATOM 1429 C C . ARG A 1 171 ? 83.006 -41.054 -30.654 1.00 36.66 171 ARG A C 1
ATOM 1431 O O . ARG A 1 171 ? 82.469 -41.486 -31.659 1.00 36.66 171 ARG A O 1
ATOM 1438 N N . ARG A 1 172 ? 84.304 -40.740 -30.540 1.00 37.19 172 ARG A N 1
ATOM 1439 C CA . ARG A 1 172 ? 85.479 -41.565 -30.900 1.00 37.19 172 ARG A CA 1
ATOM 1440 C C . ARG A 1 172 ? 85.606 -42.183 -32.311 1.00 37.19 172 ARG A C 1
ATOM 1442 O O . ARG A 1 172 ? 84.771 -42.981 -32.721 1.00 37.19 172 ARG A O 1
ATOM 1449 N N . LYS A 1 173 ? 86.851 -42.036 -32.804 1.00 36.06 173 LYS A N 1
ATOM 1450 C CA . LYS A 1 173 ? 87.589 -42.677 -33.920 1.00 36.06 173 LYS A CA 1
ATOM 1451 C C . LYS A 1 173 ? 87.598 -41.806 -35.187 1.00 36.06 173 LYS A C 1
ATOM 1453 O O . LYS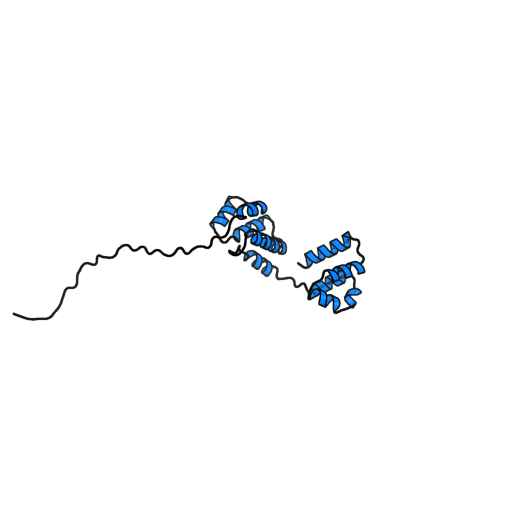 A 1 173 ? 86.531 -41.444 -35.655 1.00 36.06 173 LYS A O 1
ATOM 1458 N N . ALA A 1 174 ? 88.737 -41.414 -35.755 1.00 34.72 174 ALA A N 1
ATOM 1459 C CA . ALA A 1 174 ? 90.123 -41.882 -35.649 1.00 34.72 174 ALA A CA 1
ATOM 1460 C C . ALA A 1 174 ? 91.097 -40.697 -35.732 1.00 34.72 174 ALA A C 1
ATOM 1462 O O . ALA A 1 174 ? 90.673 -39.640 -36.248 1.00 34.72 174 ALA A O 1
#

Organism: Lasius niger (NCBI:txid67767)